Protein AF-A0A7J0G451-F1 (afdb_monomer_lite)

Sequence (156 aa):
MTKPMGSPFAGAMSNSQTARPVLPRQAPRYDNCLLKYSNLDFFGKIDNQNRFYMWNLRNVSDPVLFNQKTKNLLSQLSEEAYVAPKMYATGELELGESEKLYGLVQCTRDLSTVDCKKCLDGAISELPNCCDGKEGGRVVGGSCNFRYEIYPFVNS

pLDDT: mean 83.11, std 21.46, range [35.16, 98.69]

Foldseek 3Di:
DDDDDDDPPDDDDDDDDDDPPPPDQAFDDDVPDTDGDDPDDCFQHFFQPPKDKDFAPDFAPDLVVVLVVVLVQLLVQLVVQLPDQQSKGKDWDDPDDPWIKIKIKHFDNRHHSVVSSVNSVVQSVCCCVRYRRTQKMKIDGPTMIMIMHRDDDDDD

Radius of gyration: 19.79 Å; chains: 1; bounding box: 67×47×41 Å

Structure (mmCIF, N/CA/C/O backbone):
data_AF-A0A7J0G451-F1
#
_entry.id   AF-A0A7J0G451-F1
#
loop_
_atom_site.group_PDB
_atom_site.id
_atom_site.type_symbol
_atom_site.label_atom_id
_atom_site.label_alt_id
_atom_site.label_comp_id
_atom_site.label_asym_id
_atom_site.label_entity_id
_atom_site.label_seq_id
_atom_site.pdbx_PDB_ins_code
_atom_site.Cartn_x
_atom_site.Cartn_y
_atom_site.Cartn_z
_atom_site.occupancy
_atom_site.B_iso_or_equiv
_atom_site.auth_seq_id
_atom_site.auth_comp_id
_atom_site.auth_asym_id
_atom_site.auth_atom_id
_atom_site.pdbx_PDB_model_num
ATOM 1 N N . MET A 1 1 ? 51.040 -21.246 7.798 1.00 37.78 1 MET A N 1
ATOM 2 C CA . MET A 1 1 ? 50.345 -20.487 6.736 1.00 37.78 1 MET A CA 1
ATOM 3 C C . MET A 1 1 ? 49.200 -21.350 6.233 1.00 37.78 1 MET A C 1
ATOM 5 O O . MET A 1 1 ? 49.333 -22.564 6.181 1.00 37.78 1 MET A O 1
ATOM 9 N N . THR A 1 2 ? 48.044 -20.730 6.072 1.00 38.00 2 THR A N 1
ATOM 10 C CA . THR A 1 2 ? 46.685 -21.274 6.201 1.00 38.00 2 THR A CA 1
ATOM 11 C C . THR A 1 2 ? 46.205 -22.105 5.004 1.00 38.00 2 THR A C 1
ATOM 13 O O . THR A 1 2 ? 46.474 -21.775 3.855 1.00 38.00 2 THR A O 1
ATOM 16 N N . LYS A 1 3 ? 45.460 -23.180 5.296 1.00 35.84 3 LYS A N 1
ATOM 17 C CA . LYS A 1 3 ? 44.767 -24.074 4.349 1.00 35.84 3 LYS A CA 1
ATOM 18 C C . LYS A 1 3 ? 43.524 -23.362 3.763 1.00 35.84 3 LYS A C 1
ATOM 20 O O . LYS A 1 3 ? 42.869 -22.644 4.518 1.00 35.84 3 LYS A O 1
ATOM 25 N N . PRO A 1 4 ? 43.165 -23.548 2.478 1.00 37.75 4 PRO A N 1
ATOM 26 C CA . PRO A 1 4 ? 41.980 -22.924 1.888 1.00 37.75 4 PRO A CA 1
ATOM 27 C C . PRO A 1 4 ? 40.703 -23.679 2.295 1.00 37.75 4 PRO A C 1
ATOM 29 O O . PRO A 1 4 ? 40.656 -24.907 2.224 1.00 37.75 4 PRO A O 1
ATOM 32 N N . MET A 1 5 ? 39.660 -22.954 2.706 1.00 37.91 5 MET A N 1
ATOM 33 C CA . MET A 1 5 ? 38.295 -23.480 2.814 1.00 37.91 5 MET A CA 1
ATOM 34 C C . MET A 1 5 ? 37.580 -23.244 1.481 1.00 37.91 5 MET A C 1
ATOM 36 O O . MET A 1 5 ? 37.248 -22.113 1.135 1.00 37.91 5 MET A O 1
ATOM 40 N N . GLY A 1 6 ? 37.390 -24.321 0.718 1.00 38.25 6 GLY A N 1
ATOM 41 C CA . GLY A 1 6 ? 36.520 -24.345 -0.455 1.00 38.25 6 GLY A CA 1
ATOM 42 C C . GLY A 1 6 ? 35.048 -24.328 -0.037 1.00 38.25 6 GLY A C 1
ATOM 43 O O . GLY A 1 6 ? 34.655 -25.006 0.909 1.00 38.25 6 GLY A O 1
ATOM 44 N N . SER A 1 7 ? 34.254 -23.525 -0.740 1.00 42.41 7 SER A N 1
ATOM 45 C CA . SER A 1 7 ? 32.804 -23.387 -0.570 1.00 42.41 7 SER A CA 1
ATOM 46 C C . SER A 1 7 ? 32.070 -24.687 -0.962 1.00 42.41 7 SER A C 1
ATOM 48 O O . SER A 1 7 ? 32.451 -25.292 -1.966 1.00 42.41 7 SER A O 1
ATOM 50 N N . PRO A 1 8 ? 31.022 -25.135 -0.236 1.00 39.38 8 PRO A N 1
ATOM 51 C CA . PRO A 1 8 ? 30.406 -26.451 -0.441 1.00 39.38 8 PRO A CA 1
ATOM 52 C C . PRO A 1 8 ? 29.288 -26.483 -1.500 1.00 39.38 8 PRO A C 1
ATOM 54 O O . PRO A 1 8 ? 28.596 -27.488 -1.628 1.00 39.38 8 PRO A O 1
ATOM 57 N N . PHE A 1 9 ? 29.088 -25.430 -2.296 1.00 42.88 9 PHE A N 1
ATOM 58 C CA . PHE A 1 9 ? 28.025 -25.400 -3.311 1.00 42.88 9 PHE A CA 1
ATOM 59 C C . PHE A 1 9 ? 28.473 -26.008 -4.647 1.00 42.88 9 PHE A C 1
ATOM 61 O O . PHE A 1 9 ? 28.413 -25.373 -5.695 1.00 42.88 9 PHE A O 1
ATOM 68 N N . ALA A 1 10 ? 28.939 -27.253 -4.611 1.00 43.75 10 ALA A N 1
ATOM 69 C CA . ALA A 1 10 ? 29.196 -28.054 -5.802 1.00 43.75 10 ALA A CA 1
ATOM 70 C C . ALA A 1 10 ? 28.718 -29.485 -5.542 1.00 43.75 10 ALA A C 1
ATOM 72 O O . ALA A 1 10 ? 29.474 -30.335 -5.081 1.00 43.75 10 ALA A O 1
ATOM 73 N N . GLY A 1 11 ? 27.437 -29.746 -5.803 1.00 35.84 11 GLY A N 1
ATOM 74 C CA . GLY A 1 11 ? 26.908 -31.100 -5.676 1.00 35.84 11 GLY A CA 1
ATOM 75 C C . GLY A 1 11 ? 25.394 -31.188 -5.746 1.00 35.84 11 GLY A C 1
ATOM 76 O O . GLY A 1 11 ? 24.763 -31.357 -4.715 1.00 35.84 11 GLY A O 1
ATOM 77 N N . ALA A 1 12 ? 24.829 -31.092 -6.953 1.00 39.84 12 ALA A N 1
ATOM 78 C CA . ALA A 1 12 ? 23.599 -31.797 -7.339 1.00 39.84 12 ALA A CA 1
ATOM 79 C C . ALA A 1 12 ? 23.296 -31.557 -8.828 1.00 39.84 12 ALA A C 1
ATOM 81 O O . ALA A 1 12 ? 22.350 -30.865 -9.187 1.00 39.84 12 ALA A O 1
ATOM 82 N N . MET A 1 13 ? 24.108 -32.127 -9.717 1.00 41.41 13 MET A N 1
ATOM 83 C CA . MET A 1 13 ? 23.663 -32.420 -11.081 1.00 41.41 13 MET A CA 1
ATOM 84 C C . MET A 1 13 ? 24.107 -33.842 -11.413 1.00 41.41 13 MET A C 1
ATOM 86 O O . MET A 1 13 ? 25.180 -34.057 -11.966 1.00 41.41 13 MET A O 1
ATOM 90 N N . SER A 1 14 ? 23.297 -34.825 -11.012 1.00 36.22 14 SER A N 1
ATOM 91 C CA . SER A 1 14 ? 23.334 -36.158 -11.608 1.00 36.22 14 SER A CA 1
ATOM 92 C C . SER A 1 14 ? 21.991 -36.458 -12.277 1.00 36.22 14 SER A C 1
ATOM 94 O O . SER A 1 14 ? 20.924 -36.048 -11.826 1.00 36.22 14 SER A O 1
ATOM 96 N N . ASN A 1 15 ? 22.123 -37.088 -13.438 1.00 35.16 15 ASN A N 1
ATOM 97 C CA . ASN A 1 15 ? 21.147 -37.349 -14.487 1.00 35.16 15 ASN A CA 1
ATOM 98 C C . ASN A 1 15 ? 19.742 -37.798 -14.049 1.00 35.16 15 ASN A C 1
ATOM 100 O O . ASN A 1 15 ? 19.581 -38.845 -13.430 1.00 35.16 15 ASN A O 1
ATOM 104 N N . SER A 1 16 ? 18.723 -37.116 -14.579 1.00 35.19 16 SER A N 1
ATOM 105 C CA . SER A 1 16 ? 17.454 -37.732 -14.989 1.00 35.19 16 SER A CA 1
ATOM 106 C C . SER A 1 16 ? 16.870 -36.943 -16.163 1.00 35.19 16 SER A C 1
ATOM 108 O O . SER A 1 16 ? 16.769 -35.717 -16.120 1.00 35.19 16 SER A O 1
ATOM 110 N N . GLN A 1 17 ? 16.531 -37.649 -17.238 1.00 41.09 17 GLN A N 1
ATOM 111 C CA . GLN A 1 17 ? 16.009 -37.095 -18.483 1.00 41.09 17 GLN A CA 1
ATOM 112 C C . GLN A 1 17 ? 14.643 -36.415 -18.276 1.00 41.09 17 GLN A C 1
ATOM 114 O O . GLN A 1 17 ? 13.735 -36.964 -17.663 1.00 41.09 17 GLN A O 1
ATOM 119 N N . THR A 1 18 ? 14.535 -35.205 -18.833 1.00 44.88 18 THR A N 1
ATOM 120 C CA . THR A 1 18 ? 13.316 -34.560 -19.356 1.00 44.88 18 THR A CA 1
ATOM 121 C C . THR A 1 18 ? 12.061 -34.556 -18.479 1.00 44.88 18 THR A C 1
ATOM 123 O O . THR A 1 18 ? 11.020 -35.087 -18.850 1.00 44.88 18 THR A O 1
ATOM 126 N N . ALA A 1 19 ? 12.098 -33.762 -17.416 1.00 38.41 19 ALA A N 1
ATOM 127 C CA . ALA A 1 19 ? 10.978 -32.886 -17.097 1.00 38.41 19 ALA A CA 1
ATOM 128 C C . ALA A 1 19 ? 11.567 -31.497 -16.855 1.00 38.41 19 ALA A C 1
ATOM 130 O O . ALA A 1 19 ? 12.241 -31.279 -15.853 1.00 38.41 19 ALA A O 1
ATOM 131 N N . ARG A 1 20 ? 11.380 -30.554 -17.792 1.00 36.91 20 ARG A N 1
ATOM 132 C CA . ARG A 1 20 ? 11.611 -29.141 -17.460 1.00 36.91 20 ARG A CA 1
ATOM 133 C C . ARG A 1 20 ? 10.608 -28.834 -16.352 1.00 36.91 20 ARG A C 1
ATOM 135 O O . ARG A 1 20 ? 9.414 -28.944 -16.636 1.00 36.91 20 ARG A O 1
ATOM 142 N N . PRO A 1 21 ? 11.028 -28.507 -15.121 1.00 37.97 21 PRO A N 1
ATOM 143 C CA . PRO A 1 21 ? 10.063 -28.152 -14.105 1.00 37.97 21 PRO A CA 1
ATOM 144 C C . PRO A 1 21 ? 9.365 -26.896 -14.624 1.00 37.97 21 PRO A C 1
ATOM 146 O O . PRO A 1 21 ? 10.009 -25.865 -14.837 1.00 37.97 21 PRO A O 1
ATOM 149 N N . VAL A 1 22 ? 8.062 -26.988 -14.905 1.00 51.50 22 VAL A N 1
ATOM 150 C CA . VAL A 1 22 ? 7.222 -25.797 -15.024 1.00 51.50 22 VAL A CA 1
ATOM 151 C C . VAL A 1 22 ? 7.149 -25.262 -13.612 1.00 51.50 22 VAL A C 1
ATOM 153 O O . VAL A 1 22 ? 6.309 -25.654 -12.807 1.00 51.50 22 VAL A O 1
ATOM 156 N N . LEU A 1 23 ? 8.152 -24.467 -13.279 1.00 52.28 23 LEU A N 1
ATOM 157 C CA . LEU A 1 23 ? 8.250 -23.874 -11.978 1.00 52.28 23 LEU A CA 1
ATOM 158 C C . LEU A 1 23 ? 7.056 -22.913 -11.811 1.00 52.28 23 LEU A C 1
ATOM 160 O O . LEU A 1 23 ? 6.741 -22.164 -12.747 1.00 52.28 23 LEU A O 1
ATOM 164 N N . PRO A 1 24 ? 6.347 -22.952 -10.673 1.00 47.50 24 PRO A N 1
ATOM 165 C CA . PRO A 1 24 ? 5.194 -22.093 -10.459 1.00 47.50 24 PRO A CA 1
ATOM 166 C C . PRO A 1 24 ? 5.612 -20.625 -10.598 1.00 47.50 24 PRO A C 1
ATOM 168 O O . PRO A 1 24 ? 6.645 -20.214 -10.082 1.00 47.50 24 PRO A O 1
ATOM 171 N N . ARG A 1 25 ? 4.777 -19.797 -11.242 1.00 50.03 25 ARG A N 1
ATOM 172 C CA . ARG A 1 25 ? 4.974 -18.330 -11.323 1.00 50.03 25 ARG A CA 1
ATOM 173 C C . ARG A 1 25 ? 4.941 -17.632 -9.951 1.00 50.03 25 ARG A C 1
ATOM 175 O O . ARG A 1 25 ? 4.983 -16.407 -9.884 1.00 50.03 25 ARG A O 1
ATOM 182 N N . GLN A 1 26 ? 4.779 -18.389 -8.869 1.00 51.06 26 GLN A N 1
ATOM 183 C CA . GLN A 1 26 ? 4.652 -17.883 -7.515 1.00 51.06 26 GLN A CA 1
ATOM 184 C C . GLN A 1 26 ? 6.033 -17.744 -6.895 1.00 51.06 26 GLN A C 1
ATOM 186 O O . G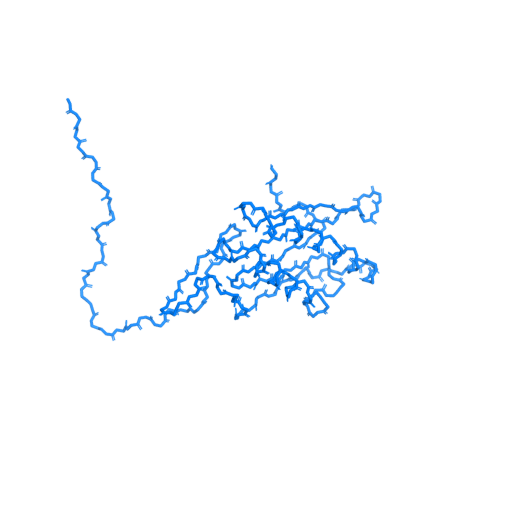LN A 1 26 ? 6.748 -18.719 -6.678 1.00 51.06 26 GLN A O 1
ATOM 191 N N . ALA A 1 27 ? 6.372 -16.499 -6.597 1.00 53.56 27 ALA A N 1
ATOM 192 C CA . ALA A 1 27 ? 7.473 -16.150 -5.731 1.00 53.56 27 ALA A CA 1
ATOM 193 C C . ALA A 1 27 ? 7.088 -16.484 -4.279 1.00 53.56 27 ALA A C 1
ATOM 195 O O . ALA A 1 27 ? 6.143 -15.872 -3.770 1.00 53.56 27 ALA A O 1
ATOM 196 N N . PRO A 1 28 ? 7.771 -17.418 -3.589 1.00 44.94 28 PRO A N 1
ATOM 197 C CA . PRO A 1 28 ? 7.566 -17.612 -2.162 1.00 44.94 28 PRO A CA 1
ATOM 198 C C . PRO A 1 28 ? 7.899 -16.301 -1.450 1.00 44.94 28 PRO A C 1
ATOM 200 O O . PRO A 1 28 ? 9.020 -15.791 -1.554 1.00 44.94 28 PRO A O 1
ATOM 203 N N . ARG A 1 29 ? 6.905 -15.725 -0.773 1.00 50.22 29 ARG A N 1
ATOM 204 C CA . ARG A 1 29 ? 7.088 -14.548 0.068 1.00 50.22 29 ARG A CA 1
ATOM 205 C C . ARG A 1 29 ? 7.273 -15.030 1.499 1.00 50.22 29 ARG A C 1
ATOM 207 O O . ARG A 1 29 ? 6.317 -15.470 2.127 1.00 50.22 29 ARG A O 1
ATOM 214 N N . TYR A 1 30 ? 8.505 -14.967 1.990 1.00 50.44 30 TYR A N 1
ATOM 215 C CA . TYR A 1 30 ? 8.737 -14.976 3.433 1.00 50.44 30 TYR A CA 1
ATOM 216 C C . TYR A 1 30 ? 8.308 -13.611 3.971 1.00 50.44 30 TYR A C 1
ATOM 218 O O . TYR A 1 30 ? 8.365 -12.635 3.222 1.00 50.44 30 TYR A O 1
ATOM 226 N N . ASP A 1 31 ? 7.917 -13.519 5.244 1.00 54.59 31 ASP A N 1
ATOM 227 C CA . ASP A 1 31 ? 7.381 -12.288 5.856 1.00 54.59 31 ASP A CA 1
ATOM 228 C C . ASP A 1 31 ? 8.247 -11.029 5.628 1.00 54.59 31 ASP A C 1
ATOM 230 O O . ASP A 1 31 ? 7.740 -9.915 5.727 1.00 54.59 31 ASP A O 1
ATOM 234 N N . ASN A 1 32 ? 9.517 -11.202 5.231 1.00 62.34 32 ASN A N 1
ATOM 235 C CA . ASN A 1 32 ? 10.479 -10.133 4.964 1.00 62.34 32 ASN A CA 1
ATOM 236 C C . ASN A 1 32 ? 11.069 -10.104 3.532 1.00 62.34 32 ASN A C 1
ATOM 238 O O . ASN A 1 32 ? 11.765 -9.146 3.199 1.00 62.34 32 ASN A O 1
ATOM 242 N N . CYS A 1 33 ? 10.846 -11.123 2.684 1.00 73.50 33 CYS A N 1
ATOM 243 C CA . CYS A 1 33 ? 11.547 -11.260 1.392 1.00 73.50 33 CYS A CA 1
ATOM 244 C C . CYS A 1 33 ? 10.673 -11.856 0.275 1.00 73.50 33 CYS A C 1
ATOM 246 O O . CYS A 1 33 ? 9.958 -12.834 0.489 1.00 73.50 33 CYS A O 1
ATOM 248 N N . LEU A 1 34 ? 10.819 -11.327 -0.946 1.00 74.88 34 LEU A N 1
ATOM 249 C CA . LEU A 1 34 ? 10.209 -11.846 -2.176 1.00 74.88 34 LEU A CA 1
ATOM 250 C C . LEU A 1 34 ? 11.287 -12.465 -3.080 1.00 74.88 34 LEU A C 1
ATOM 252 O O . LEU A 1 34 ? 12.185 -11.756 -3.530 1.00 74.88 34 LEU A O 1
ATOM 256 N N . LEU A 1 35 ? 11.180 -13.761 -3.389 1.00 81.38 35 LEU A N 1
ATOM 257 C CA . LEU A 1 35 ? 12.051 -14.430 -4.366 1.00 81.38 35 LEU A CA 1
ATOM 258 C C . LEU A 1 35 ? 11.288 -14.721 -5.659 1.00 81.38 35 LEU A C 1
ATOM 260 O O . LEU A 1 35 ? 10.460 -15.623 -5.681 1.00 81.38 35 LEU A O 1
ATOM 264 N N . LYS A 1 36 ? 11.608 -14.019 -6.749 1.00 81.50 36 LYS A N 1
ATOM 265 C CA . LYS A 1 36 ? 10.986 -14.223 -8.066 1.00 81.50 36 LYS A CA 1
ATOM 266 C C . LYS A 1 36 ? 11.991 -14.776 -9.075 1.00 81.50 36 LYS A C 1
ATOM 268 O O . LYS A 1 36 ? 13.054 -14.195 -9.270 1.00 81.50 36 LYS A O 1
ATOM 273 N N . TYR A 1 37 ? 11.622 -15.857 -9.757 1.00 83.19 37 TYR A N 1
ATOM 274 C CA . TYR A 1 37 ? 12.332 -16.385 -10.922 1.00 83.19 37 TYR A CA 1
ATOM 275 C C . TYR A 1 37 ? 11.323 -16.627 -12.054 1.00 83.19 37 TYR A C 1
ATOM 277 O O . TYR A 1 37 ? 10.159 -16.947 -11.816 1.00 83.19 37 TYR A O 1
ATOM 285 N N . SER A 1 38 ? 11.752 -16.455 -13.300 1.00 84.56 38 SER A N 1
ATOM 286 C CA . SER A 1 38 ? 10.929 -16.709 -14.483 1.00 84.56 38 SER A CA 1
ATOM 287 C C . SER A 1 38 ? 11.829 -16.893 -15.698 1.00 84.56 38 SER A C 1
ATOM 289 O O . SER A 1 38 ? 12.913 -16.321 -15.758 1.00 84.56 38 SER A O 1
ATOM 291 N N . ASN A 1 39 ? 11.356 -17.658 -16.682 1.00 88.44 39 ASN A N 1
ATOM 292 C CA . ASN A 1 39 ? 12.011 -17.779 -17.989 1.00 88.44 39 ASN A CA 1
ATOM 293 C C . ASN A 1 39 ? 11.666 -16.609 -18.932 1.00 88.44 39 ASN A C 1
ATOM 295 O O . ASN A 1 39 ? 12.166 -16.554 -20.051 1.00 88.44 39 ASN A O 1
ATOM 299 N N . LEU A 1 40 ? 10.772 -15.713 -18.509 1.00 87.81 40 LEU A N 1
ATOM 300 C CA . LEU A 1 40 ? 10.390 -14.504 -19.236 1.00 87.81 40 LEU A CA 1
ATOM 301 C C . LEU A 1 40 ? 11.114 -13.300 -18.638 1.00 87.81 40 LEU A C 1
ATOM 303 O O . LEU A 1 40 ? 11.283 -13.241 -17.424 1.00 87.81 40 LEU A O 1
ATOM 307 N N . ASP A 1 41 ? 11.472 -12.319 -19.463 1.00 87.75 41 ASP A N 1
ATOM 308 C CA . ASP A 1 41 ? 12.081 -11.075 -18.989 1.00 87.75 41 ASP A CA 1
ATOM 309 C C . ASP A 1 41 ? 11.070 -10.209 -18.213 1.00 87.75 41 ASP A C 1
ATOM 311 O O . ASP A 1 41 ? 10.082 -9.725 -18.782 1.00 87.75 41 ASP A O 1
ATOM 315 N N . PHE A 1 42 ? 11.332 -10.017 -16.918 1.00 89.19 42 PHE A N 1
ATOM 316 C CA . PHE A 1 42 ? 10.456 -9.314 -15.976 1.00 89.19 42 PHE A CA 1
ATOM 317 C C . PHE A 1 42 ? 11.103 -8.103 -15.294 1.00 89.19 42 PHE A C 1
ATOM 319 O O . PHE A 1 42 ? 10.400 -7.414 -14.557 1.00 89.19 42 PHE A O 1
ATOM 326 N N . PHE A 1 43 ? 12.398 -7.849 -15.503 1.00 90.94 43 PHE A N 1
ATOM 327 C CA . PHE A 1 43 ? 13.087 -6.743 -14.839 1.00 90.94 43 PHE A CA 1
ATOM 328 C C . PHE A 1 43 ? 12.566 -5.396 -15.344 1.00 90.94 43 PHE A C 1
ATOM 330 O O . PHE A 1 43 ? 12.393 -5.198 -16.547 1.00 90.94 43 PHE A O 1
ATOM 337 N N . GLY A 1 44 ? 12.293 -4.475 -14.420 1.00 92.44 44 GLY A N 1
ATOM 338 C CA . GLY A 1 44 ? 11.796 -3.136 -14.740 1.00 92.44 44 GLY A CA 1
ATOM 339 C C . GLY A 1 44 ? 10.361 -3.107 -15.258 1.00 92.44 44 GLY A C 1
ATOM 340 O O . GLY A 1 44 ? 9.917 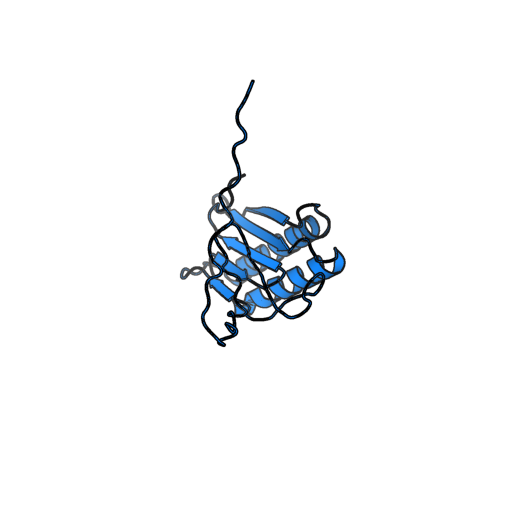-2.083 -15.770 1.00 92.44 44 GLY A O 1
ATOM 341 N N . LYS A 1 45 ? 9.618 -4.213 -15.136 1.00 93.56 45 LYS A N 1
ATOM 342 C CA . LYS A 1 45 ? 8.225 -4.314 -15.583 1.00 93.56 45 LYS A CA 1
ATOM 343 C C . LYS A 1 45 ? 7.307 -4.501 -14.386 1.00 93.56 45 LYS A C 1
ATOM 345 O O . LYS A 1 45 ? 7.542 -5.350 -13.526 1.00 93.56 45 LYS A O 1
ATOM 350 N N . ILE A 1 46 ? 6.217 -3.736 -14.363 1.00 93.62 46 ILE A N 1
ATOM 351 C CA . ILE A 1 46 ? 5.171 -3.900 -13.353 1.00 93.62 46 ILE A CA 1
ATOM 352 C C . ILE A 1 46 ? 4.508 -5.265 -13.544 1.00 93.62 46 ILE A C 1
ATOM 354 O O . ILE A 1 46 ? 3.883 -5.533 -14.571 1.00 93.62 46 ILE A O 1
ATOM 358 N N . ASP A 1 47 ? 4.605 -6.107 -12.522 1.00 89.62 47 ASP A N 1
ATOM 359 C CA . ASP A 1 47 ? 3.950 -7.400 -12.461 1.00 89.62 47 ASP A CA 1
ATOM 360 C C . ASP A 1 47 ? 2.746 -7.352 -11.519 1.00 89.62 47 ASP A C 1
ATOM 362 O O . ASP A 1 47 ? 2.862 -7.429 -10.291 1.00 89.62 47 ASP A O 1
ATOM 366 N N . ASN A 1 48 ? 1.572 -7.237 -12.136 1.00 81.06 48 ASN A N 1
ATOM 367 C CA . ASN A 1 48 ? 0.277 -7.334 -11.470 1.00 81.06 48 ASN A CA 1
ATOM 368 C C . ASN A 1 48 ? -0.318 -8.753 -11.532 1.00 81.06 48 ASN A C 1
ATOM 370 O O . ASN A 1 48 ? -1.472 -8.937 -11.149 1.00 81.06 48 ASN A O 1
ATOM 374 N N . GLN A 1 49 ? 0.411 -9.756 -12.035 1.00 78.62 49 GLN A N 1
ATOM 375 C CA . GLN A 1 49 ? -0.096 -11.126 -12.078 1.00 78.62 49 GLN A CA 1
ATOM 376 C C . GLN A 1 49 ? -0.120 -11.739 -10.677 1.00 78.62 49 GLN A C 1
ATOM 378 O O . GLN A 1 49 ? 0.759 -11.487 -9.857 1.00 78.62 49 GLN A O 1
ATOM 383 N N . ASN A 1 50 ? -1.118 -12.594 -10.431 1.00 74.31 50 ASN A N 1
ATOM 384 C CA . ASN A 1 50 ? -1.264 -13.355 -9.187 1.00 74.31 50 ASN A CA 1
ATOM 385 C C . ASN A 1 50 ? -1.268 -12.471 -7.929 1.00 74.31 50 ASN A C 1
ATOM 387 O O . ASN A 1 50 ? -0.633 -12.817 -6.931 1.00 74.31 50 ASN A O 1
ATOM 391 N N . ARG A 1 51 ? -1.975 -11.329 -7.980 1.00 85.69 51 ARG A N 1
ATOM 392 C CA . ARG A 1 51 ? -2.204 -10.506 -6.788 1.00 85.69 51 ARG A CA 1
ATOM 393 C C . ARG A 1 51 ? -2.793 -11.367 -5.679 1.00 85.69 51 ARG A C 1
ATOM 395 O O . ARG A 1 51 ? -3.745 -12.116 -5.891 1.00 85.69 51 ARG A O 1
ATOM 402 N N . PHE A 1 52 ? -2.206 -11.235 -4.504 1.00 88.50 52 PHE A N 1
ATOM 403 C CA . PHE A 1 52 ? -2.646 -11.908 -3.304 1.00 88.50 52 PHE A CA 1
ATOM 404 C C . PHE A 1 52 ? -3.197 -10.881 -2.322 1.00 88.50 52 PHE A C 1
ATOM 406 O O . PHE A 1 52 ? -2.603 -9.821 -2.108 1.00 88.50 52 PHE A O 1
ATOM 413 N N . TYR A 1 53 ? -4.346 -11.210 -1.748 1.00 93.81 53 TYR A N 1
ATOM 414 C CA . TYR A 1 53 ? -5.099 -10.347 -0.855 1.00 93.81 53 TYR A CA 1
ATOM 415 C C . TYR A 1 53 ? -5.202 -11.030 0.503 1.00 93.81 53 TYR A C 1
ATOM 417 O O . TYR A 1 53 ? -5.533 -12.213 0.583 1.00 93.81 53 TYR A O 1
ATOM 425 N N . MET A 1 54 ? -4.918 -10.288 1.568 1.00 94.38 54 MET A N 1
ATOM 426 C CA . MET A 1 54 ? -5.165 -10.730 2.939 1.00 94.38 54 MET A CA 1
ATOM 427 C C . MET A 1 54 ? -5.765 -9.588 3.725 1.00 94.38 54 MET A C 1
ATOM 429 O O . MET A 1 54 ? -5.383 -8.438 3.530 1.00 94.38 54 MET A O 1
ATOM 433 N N . TRP A 1 55 ? -6.637 -9.909 4.664 1.00 96.75 55 TRP A N 1
ATOM 434 C CA . TRP A 1 55 ? -7.214 -8.920 5.553 1.00 96.75 55 TRP A CA 1
ATOM 435 C C . TRP A 1 55 ? -7.464 -9.513 6.931 1.00 96.75 55 TRP A C 1
ATOM 437 O O . TRP A 1 55 ? -7.558 -10.729 7.111 1.00 96.75 55 TRP A O 1
ATOM 447 N N . ASN A 1 56 ? -7.561 -8.628 7.914 1.00 95.69 56 ASN A N 1
ATOM 448 C CA . ASN A 1 56 ? -7.985 -8.981 9.255 1.00 95.69 56 ASN A CA 1
ATOM 449 C C . ASN A 1 56 ? -9.466 -9.387 9.234 1.00 95.69 56 ASN A C 1
ATOM 451 O O . ASN A 1 56 ? -10.276 -8.782 8.534 1.00 95.69 56 ASN A O 1
ATOM 455 N N . LEU A 1 57 ? -9.844 -10.410 10.001 1.00 95.75 57 LEU A N 1
ATOM 456 C CA . LEU A 1 57 ? -11.239 -10.850 10.076 1.00 95.75 57 LEU A CA 1
ATOM 457 C C . LEU A 1 57 ? -12.130 -9.857 10.836 1.00 95.75 57 LEU A C 1
ATOM 459 O O . LEU A 1 57 ? -13.332 -9.812 10.570 1.00 95.75 57 LEU A O 1
ATOM 463 N N . ARG A 1 58 ? -11.551 -9.055 11.737 1.00 97.38 58 ARG A N 1
ATOM 464 C CA . ARG A 1 58 ? -12.255 -8.018 12.494 1.00 97.38 58 ARG A CA 1
ATOM 465 C C . ARG A 1 58 ? -12.528 -6.785 11.636 1.00 97.38 58 ARG A C 1
ATOM 467 O O . ARG A 1 58 ? -11.743 -6.422 10.755 1.00 97.38 58 ARG A O 1
ATOM 474 N N . ASN A 1 59 ? -13.662 -6.158 11.924 1.00 97.31 59 ASN A N 1
ATOM 475 C CA . ASN A 1 59 ? -14.110 -4.941 11.267 1.00 97.31 59 ASN A CA 1
ATOM 476 C C . ASN A 1 59 ? -13.895 -3.742 12.186 1.00 97.31 59 ASN A C 1
ATOM 478 O O . ASN A 1 59 ? -14.004 -3.866 13.404 1.00 97.31 59 ASN A O 1
ATOM 482 N N . VAL A 1 60 ? -13.668 -2.586 11.580 1.00 95.81 60 VAL A N 1
ATOM 483 C CA . VAL A 1 60 ? -13.627 -1.301 12.282 1.00 95.81 60 VAL A CA 1
ATOM 484 C C . VAL A 1 60 ? -15.039 -0.762 12.515 1.00 95.81 60 VAL A C 1
ATOM 486 O O . VAL A 1 60 ? -15.974 -1.102 11.788 1.00 95.81 60 VAL A O 1
ATOM 489 N N . SER A 1 61 ? -15.191 0.112 13.510 1.00 94.38 61 SER A N 1
ATOM 490 C CA . SER A 1 61 ? -16.487 0.703 13.872 1.00 94.38 61 SER A CA 1
ATOM 491 C C . SER A 1 61 ? -17.002 1.725 12.850 1.00 94.38 61 SER A C 1
ATOM 493 O O . SER A 1 61 ? -18.200 1.768 12.590 1.00 94.38 61 SER A O 1
ATOM 495 N N . ASP A 1 62 ? -16.109 2.528 12.259 1.00 95.62 62 ASP A N 1
ATOM 496 C CA . ASP A 1 62 ? -16.428 3.508 11.207 1.00 95.62 62 ASP A CA 1
ATOM 497 C C . ASP A 1 62 ? -15.602 3.213 9.941 1.00 95.62 62 ASP A C 1
ATOM 499 O O . ASP A 1 62 ? -14.491 3.732 9.781 1.00 95.62 62 ASP A O 1
ATOM 503 N N . PRO A 1 63 ? -16.114 2.353 9.037 1.00 96.31 63 PRO A N 1
ATOM 504 C CA . PRO A 1 63 ? -15.416 1.989 7.808 1.00 96.31 63 PRO A CA 1
ATOM 505 C C . PRO A 1 63 ? -15.103 3.184 6.908 1.00 96.31 63 PRO A C 1
ATOM 507 O O . PRO A 1 63 ? -14.034 3.229 6.305 1.00 96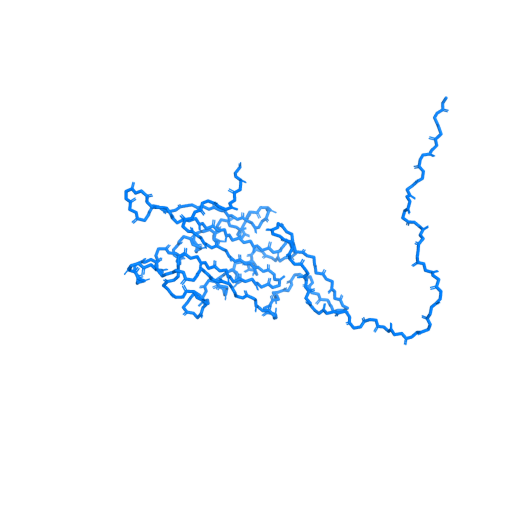.31 63 PRO A O 1
ATOM 510 N N . VAL A 1 64 ? -15.998 4.172 6.828 1.00 96.69 64 VAL A N 1
ATOM 511 C CA . VAL A 1 64 ? -15.850 5.298 5.895 1.00 96.69 64 VAL A CA 1
ATOM 512 C C . VAL A 1 64 ? -14.650 6.151 6.291 1.00 96.69 64 VAL A C 1
ATOM 514 O O . VAL A 1 64 ? -13.747 6.366 5.475 1.00 96.69 64 VAL A O 1
ATOM 517 N N . LEU A 1 65 ? -14.603 6.585 7.554 1.00 95.94 65 LEU A N 1
ATOM 518 C CA . LEU A 1 65 ? -13.497 7.393 8.058 1.00 95.94 65 LEU A CA 1
ATOM 519 C C . LEU A 1 65 ? -12.187 6.596 8.077 1.00 95.94 65 LEU A C 1
ATOM 521 O O . LEU A 1 65 ? -11.137 7.112 7.683 1.00 95.94 65 LEU A O 1
ATOM 525 N N . PHE A 1 66 ? -12.239 5.334 8.507 1.00 96.56 66 PHE A N 1
ATOM 526 C CA . PHE A 1 66 ? -11.054 4.488 8.609 1.00 96.56 66 PHE A CA 1
ATOM 527 C C . PHE A 1 66 ? -10.421 4.212 7.242 1.00 96.56 66 PHE A C 1
ATOM 529 O O . PHE A 1 66 ? -9.207 4.358 7.079 1.00 96.56 66 PHE A O 1
ATOM 536 N N . ASN A 1 67 ? -11.221 3.877 6.229 1.00 97.50 67 ASN A N 1
ATOM 537 C CA . ASN A 1 67 ? -10.725 3.653 4.874 1.00 97.50 67 ASN A CA 1
ATOM 538 C C . ASN A 1 67 ? -10.118 4.925 4.275 1.00 97.50 67 ASN A C 1
ATOM 540 O O . ASN A 1 67 ? -9.086 4.857 3.606 1.00 97.50 67 ASN A O 1
ATOM 544 N N . GLN A 1 68 ? -10.724 6.092 4.528 1.00 97.56 68 GLN A N 1
ATOM 545 C CA . GLN A 1 68 ? -10.181 7.373 4.080 1.00 97.56 68 GLN A CA 1
ATOM 546 C C . GLN A 1 68 ? -8.811 7.642 4.715 1.00 97.56 68 GLN A C 1
ATOM 548 O O . GLN A 1 68 ? -7.851 7.939 4.003 1.00 97.56 68 GLN A O 1
ATOM 553 N N . LYS A 1 69 ? -8.697 7.480 6.039 1.00 97.75 69 LYS A N 1
ATOM 554 C CA . LYS A 1 69 ? -7.426 7.608 6.768 1.00 97.75 69 LYS A CA 1
ATOM 555 C C . LYS A 1 69 ? -6.376 6.613 6.263 1.00 97.75 69 LYS A C 1
ATOM 557 O O . LYS A 1 69 ? -5.232 6.998 6.032 1.00 97.75 69 LYS A O 1
ATOM 562 N N . THR A 1 70 ? -6.779 5.371 6.000 1.00 98.25 70 THR A N 1
ATOM 563 C CA . THR A 1 70 ? -5.905 4.317 5.463 1.00 98.25 70 THR A CA 1
ATOM 564 C C . THR A 1 70 ? -5.382 4.655 4.078 1.00 98.25 70 THR A C 1
ATOM 56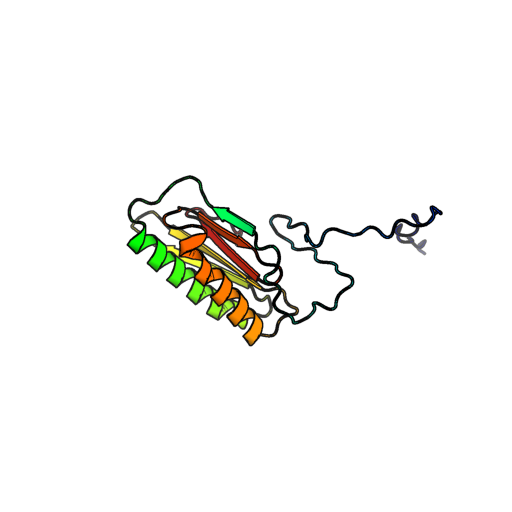6 O O . THR A 1 70 ? -4.175 4.597 3.839 1.00 98.25 70 THR A O 1
ATOM 569 N N . LYS A 1 71 ? -6.264 5.078 3.169 1.00 98.31 71 LYS A N 1
ATOM 570 C CA . LYS A 1 71 ? -5.868 5.507 1.828 1.00 98.31 71 LYS A CA 1
ATOM 571 C C . LYS A 1 71 ? -4.907 6.693 1.883 1.00 98.31 71 LYS A C 1
ATOM 573 O O . LYS A 1 71 ? -3.923 6.692 1.147 1.00 98.31 71 LYS A O 1
ATOM 578 N N . ASN A 1 72 ? -5.163 7.669 2.753 1.00 98.38 72 ASN A N 1
ATOM 579 C CA . ASN A 1 72 ? -4.297 8.834 2.921 1.00 98.38 72 ASN A CA 1
ATOM 580 C C . ASN A 1 72 ? -2.898 8.434 3.409 1.00 98.38 72 ASN A C 1
ATOM 582 O O . ASN A 1 72 ? -1.916 8.820 2.776 1.00 98.38 72 ASN A O 1
ATOM 586 N N . LEU A 1 73 ? -2.807 7.614 4.465 1.00 98.62 73 LEU A N 1
ATOM 587 C CA . LEU A 1 73 ? -1.527 7.128 4.990 1.00 98.62 73 LEU A CA 1
ATOM 588 C C . LEU A 1 73 ? -0.736 6.377 3.912 1.00 98.62 73 LEU A C 1
ATOM 590 O O . LEU A 1 73 ? 0.418 6.699 3.652 1.00 98.62 73 LEU A O 1
ATOM 594 N N . LEU A 1 74 ? -1.357 5.405 3.239 1.00 98.69 74 LEU A N 1
ATOM 595 C CA . LEU A 1 74 ? -0.673 4.615 2.211 1.00 98.69 74 LEU A CA 1
ATOM 596 C C . LEU A 1 74 ? -0.257 5.457 0.998 1.00 98.69 74 LEU A C 1
ATOM 598 O O . LEU A 1 74 ? 0.806 5.215 0.430 1.00 98.69 74 LEU A O 1
ATOM 602 N N . SER A 1 75 ? -1.059 6.456 0.618 1.00 98.56 75 SER A N 1
ATOM 603 C CA . SER A 1 75 ? -0.709 7.377 -0.472 1.00 98.56 75 SER A CA 1
ATOM 604 C C . SER A 1 75 ? 0.497 8.238 -0.099 1.00 98.56 75 SER A C 1
ATOM 606 O O . SER A 1 75 ? 1.410 8.369 -0.907 1.00 98.56 75 SER A O 1
ATOM 608 N N . GLN A 1 76 ? 0.555 8.753 1.135 1.00 98.62 76 GLN A N 1
ATOM 609 C CA . GLN A 1 76 ? 1.721 9.491 1.628 1.00 98.62 76 GLN A CA 1
ATOM 610 C C . GLN A 1 76 ? 2.977 8.612 1.622 1.00 98.62 76 GLN A C 1
ATOM 612 O O . GLN A 1 76 ? 4.001 8.997 1.061 1.00 98.62 76 GLN A O 1
ATOM 617 N N . LEU A 1 77 ? 2.888 7.398 2.171 1.00 98.62 77 LEU A N 1
ATOM 618 C CA . LEU A 1 77 ? 4.010 6.458 2.166 1.00 98.62 77 LEU A CA 1
ATOM 619 C C . LEU A 1 77 ? 4.449 6.103 0.744 1.00 98.62 77 LEU A C 1
ATOM 621 O O . LEU A 1 77 ? 5.632 5.877 0.499 1.00 98.62 77 LEU A O 1
ATOM 625 N N . SER A 1 78 ? 3.519 6.079 -0.211 1.00 98.56 78 SER A N 1
ATOM 626 C CA . SER A 1 78 ? 3.856 5.875 -1.614 1.00 98.56 78 SER A CA 1
ATOM 627 C C . SER A 1 78 ? 4.704 7.008 -2.189 1.00 98.56 78 SER A C 1
ATOM 629 O O . SER A 1 78 ? 5.562 6.707 -3.017 1.00 98.56 78 SER A O 1
ATOM 631 N N . GLU A 1 79 ? 4.484 8.264 -1.782 1.00 98.38 79 GLU A N 1
ATOM 632 C CA . GLU A 1 79 ? 5.308 9.419 -2.183 1.00 98.38 79 GLU A CA 1
ATOM 633 C C . GLU A 1 79 ? 6.718 9.359 -1.570 1.00 98.38 79 GLU A C 1
ATOM 635 O O . GLU A 1 79 ? 7.697 9.781 -2.179 1.00 98.38 79 GLU A O 1
ATOM 640 N N . GLU A 1 80 ? 6.855 8.774 -0.384 1.00 98.19 80 GLU A N 1
ATOM 641 C CA . GLU A 1 80 ? 8.160 8.585 0.255 1.00 98.19 80 GLU A CA 1
ATOM 642 C C . GLU A 1 80 ? 8.925 7.411 -0.376 1.00 98.19 80 GLU A C 1
ATOM 644 O O . GLU A 1 80 ? 10.118 7.505 -0.680 1.00 98.19 80 GLU A O 1
ATOM 649 N N . ALA A 1 81 ? 8.235 6.297 -0.623 1.00 97.62 81 ALA A N 1
ATOM 650 C CA . ALA A 1 81 ? 8.859 5.075 -1.102 1.00 97.62 81 ALA A CA 1
ATOM 651 C C . ALA A 1 81 ? 9.388 5.199 -2.534 1.00 97.62 81 ALA A C 1
ATOM 653 O O . ALA A 1 81 ? 10.484 4.713 -2.799 1.00 97.62 81 ALA A O 1
ATOM 654 N N . TYR A 1 82 ? 8.666 5.837 -3.464 1.00 96.88 82 TYR A N 1
ATOM 655 C CA . TYR A 1 82 ? 9.035 5.780 -4.889 1.00 96.88 82 TYR A CA 1
ATOM 656 C C . TYR A 1 82 ? 10.363 6.477 -5.231 1.00 96.88 82 TYR A C 1
ATOM 658 O O . TYR A 1 82 ? 10.981 6.142 -6.242 1.00 96.88 82 TYR A O 1
ATOM 666 N N . VAL A 1 83 ? 10.818 7.409 -4.387 1.00 96.19 83 VAL A N 1
ATOM 667 C CA . VAL A 1 83 ? 12.121 8.092 -4.510 1.00 96.19 83 VAL A CA 1
ATOM 668 C C . VAL A 1 83 ? 13.176 7.557 -3.544 1.00 96.19 83 VAL A C 1
ATOM 670 O O . VAL A 1 83 ? 14.359 7.871 -3.685 1.00 96.19 83 VAL A O 1
ATOM 673 N N . ALA A 1 84 ? 12.781 6.746 -2.562 1.00 96.50 84 ALA A N 1
ATOM 674 C CA . ALA A 1 84 ? 13.706 6.202 -1.583 1.00 96.50 84 ALA A CA 1
ATOM 675 C C . ALA A 1 84 ? 14.659 5.177 -2.234 1.00 96.50 84 ALA A C 1
ATOM 677 O O . ALA A 1 84 ? 14.211 4.300 -2.976 1.00 96.50 84 ALA A O 1
ATOM 678 N N . PRO A 1 85 ? 15.959 5.154 -1.877 1.00 93.88 85 PRO A N 1
ATOM 679 C CA . PRO A 1 85 ? 16.911 4.167 -2.408 1.00 93.88 85 PRO A CA 1
ATOM 680 C C . PRO A 1 85 ? 16.514 2.698 -2.171 1.00 93.88 85 PRO A C 1
ATOM 682 O O . PRO A 1 85 ? 16.926 1.799 -2.913 1.00 93.88 85 PRO A O 1
ATOM 685 N N . LYS A 1 86 ? 15.738 2.447 -1.107 1.00 92.00 86 LYS A N 1
ATOM 686 C CA . LYS A 1 86 ? 15.205 1.125 -0.744 1.00 92.00 86 LYS A CA 1
ATOM 687 C C . LYS A 1 86 ? 13.836 0.825 -1.367 1.00 92.00 86 LYS A C 1
ATOM 689 O O . LYS A 1 86 ? 13.380 -0.305 -1.237 1.00 92.00 86 LYS A O 1
ATOM 694 N N . MET A 1 87 ? 13.206 1.806 -2.016 1.00 96.25 87 MET A N 1
ATOM 695 C CA . MET A 1 87 ? 11.841 1.739 -2.543 1.00 96.25 87 MET A CA 1
ATOM 696 C C . MET A 1 87 ? 10.818 1.223 -1.528 1.00 96.25 87 MET A C 1
ATOM 698 O O . MET A 1 87 ? 10.027 0.322 -1.800 1.00 96.25 87 MET A O 1
ATOM 702 N N . TYR A 1 88 ? 10.907 1.755 -0.314 1.00 95.62 88 TYR A N 1
ATOM 703 C CA . TYR A 1 88 ? 10.229 1.261 0.875 1.00 95.62 88 TYR A CA 1
ATOM 704 C C . TYR A 1 88 ? 9.942 2.432 1.806 1.00 95.62 88 TYR A C 1
ATOM 706 O O . TYR A 1 88 ? 10.829 3.265 2.006 1.00 95.62 88 TYR A O 1
ATOM 714 N N . ALA A 1 89 ? 8.757 2.451 2.406 1.00 97.31 89 ALA A N 1
ATOM 715 C CA . ALA A 1 89 ? 8.407 3.400 3.451 1.00 97.31 89 ALA A CA 1
ATOM 716 C C . ALA A 1 89 ? 7.443 2.771 4.458 1.00 97.31 89 ALA A C 1
ATOM 718 O O . ALA A 1 89 ? 6.658 1.876 4.127 1.00 97.31 89 ALA A O 1
ATOM 719 N N . THR A 1 90 ? 7.505 3.273 5.685 1.00 97.56 90 THR A N 1
ATOM 720 C CA . THR A 1 90 ? 6.606 2.916 6.782 1.00 97.56 90 THR A CA 1
ATOM 721 C C . THR A 1 90 ? 6.215 4.156 7.542 1.00 97.56 90 THR A C 1
ATOM 723 O O . THR A 1 90 ? 7.026 5.067 7.679 1.00 97.56 90 THR A O 1
ATOM 726 N N . GLY A 1 91 ? 5.018 4.155 8.103 1.00 96.88 91 GLY A N 1
ATOM 727 C CA . GLY A 1 91 ? 4.567 5.247 8.945 1.00 96.88 91 GLY A CA 1
ATOM 728 C C . GLY A 1 91 ? 3.349 4.866 9.752 1.00 96.88 91 GLY A C 1
ATOM 729 O O . GLY A 1 91 ? 2.800 3.769 9.617 1.00 96.88 91 GLY A O 1
ATOM 730 N N . GLU A 1 92 ? 2.941 5.800 10.594 1.00 96.94 92 GLU A N 1
ATOM 731 C CA . GLU A 1 92 ? 1.798 5.653 11.473 1.00 96.94 92 GLU A CA 1
ATOM 732 C C . GLU A 1 92 ? 0.916 6.901 11.435 1.00 96.94 92 GLU A C 1
ATOM 734 O O . GLU A 1 92 ? 1.371 7.999 11.112 1.00 96.94 92 GLU A O 1
ATOM 739 N N . LEU A 1 93 ? -0.362 6.713 11.744 1.00 96.12 93 LEU A N 1
ATOM 740 C CA . LEU A 1 93 ? -1.364 7.766 11.811 1.00 96.12 93 LEU A CA 1
ATOM 741 C C . LEU A 1 93 ? -2.244 7.553 13.042 1.00 96.12 93 LEU A C 1
ATOM 743 O O . LEU A 1 93 ? -2.791 6.469 13.235 1.00 96.12 93 LEU A O 1
ATOM 747 N N . GLU A 1 94 ? -2.438 8.603 13.834 1.00 94.94 94 GLU A N 1
ATOM 748 C CA . GLU A 1 94 ? -3.357 8.574 14.974 1.00 94.94 94 GLU A CA 1
ATOM 749 C C . GLU A 1 94 ? -4.819 8.470 14.490 1.00 94.94 94 GLU A C 1
ATOM 751 O O . GLU A 1 94 ? -5.322 9.285 13.699 1.00 94.94 94 GLU A O 1
ATOM 756 N N . LEU A 1 95 ? -5.534 7.451 14.965 1.00 90.19 95 LEU A N 1
ATOM 757 C CA . LEU A 1 95 ? -6.960 7.264 14.695 1.00 90.19 95 LEU A CA 1
ATOM 758 C C . LEU A 1 95 ? -7.831 7.958 15.748 1.00 90.19 95 LEU A C 1
ATOM 760 O O . LEU A 1 95 ? -8.882 8.489 15.379 1.00 90.19 95 LEU A O 1
ATOM 764 N N . GLY A 1 96 ? -7.348 8.017 16.992 1.00 83.88 96 GLY A N 1
ATOM 765 C CA . GLY A 1 96 ? -7.971 8.624 18.170 1.00 83.88 96 GLY A CA 1
ATOM 766 C C . GLY A 1 96 ? -6.960 8.742 19.320 1.00 83.88 96 GLY A C 1
ATOM 767 O O . GLY A 1 96 ? -5.762 8.770 19.074 1.00 83.88 96 GLY A O 1
ATOM 768 N N . GLU A 1 97 ? -7.419 8.790 20.575 1.00 75.81 97 GLU A N 1
ATOM 769 C CA . GLU A 1 97 ? -6.537 9.024 21.739 1.00 75.81 97 GLU A CA 1
ATOM 770 C C . GLU A 1 97 ? -5.600 7.851 22.085 1.00 75.81 97 GLU A C 1
ATOM 772 O O . GLU A 1 97 ? -4.622 8.034 22.807 1.00 75.81 97 GLU A O 1
ATOM 777 N N . SER A 1 98 ? -5.892 6.629 21.631 1.00 81.19 98 SER A N 1
ATOM 778 C CA . SER A 1 98 ? -5.089 5.435 21.967 1.00 81.19 98 SER A CA 1
ATOM 779 C C . SER A 1 98 ? -4.977 4.412 20.835 1.00 81.19 98 SER A C 1
ATOM 781 O O . SER A 1 98 ? -4.430 3.331 21.037 1.00 81.19 98 SER A O 1
ATOM 783 N N . GLU A 1 99 ? -5.485 4.737 19.647 1.00 89.62 99 GLU A N 1
ATOM 784 C CA . GLU A 1 99 ? -5.456 3.846 18.489 1.00 89.62 99 GLU A CA 1
ATOM 785 C C . GLU A 1 99 ? -4.623 4.463 17.373 1.00 89.62 99 GLU A C 1
ATOM 787 O O . GLU A 1 99 ? -4.851 5.607 16.972 1.00 89.62 99 GLU A O 1
ATOM 792 N N . LYS A 1 100 ? -3.693 3.672 16.839 1.00 95.38 100 LYS A N 1
ATOM 793 C CA . LYS A 1 100 ? -2.847 4.037 15.706 1.00 95.38 100 LYS A CA 1
ATOM 794 C C . LYS A 1 100 ? -3.092 3.099 14.540 1.00 95.38 100 LYS A C 1
ATOM 796 O O . LYS A 1 100 ? -3.301 1.900 14.712 1.00 95.38 100 LYS A O 1
ATOM 801 N N . LEU A 1 101 ? -3.004 3.659 13.346 1.00 97.12 101 LEU A N 1
ATOM 802 C CA . LEU A 1 101 ? -2.919 2.922 12.103 1.00 97.12 101 LEU A CA 1
ATOM 803 C C . LEU A 1 101 ? -1.463 2.870 11.662 1.00 97.12 101 LEU A C 1
ATOM 805 O O . LEU A 1 101 ? -0.837 3.914 11.515 1.00 97.12 101 LEU A O 1
ATOM 809 N N . TYR A 1 102 ? -0.954 1.677 11.390 1.00 97.69 102 TYR A N 1
ATOM 810 C CA . TYR A 1 102 ? 0.391 1.456 10.876 1.00 97.69 102 TYR A CA 1
ATOM 811 C C . TYR A 1 102 ? 0.322 1.081 9.402 1.00 97.69 102 TYR A C 1
ATOM 813 O O . TYR A 1 102 ? -0.527 0.284 9.005 1.00 97.69 102 TYR A O 1
ATOM 821 N N . GLY A 1 103 ? 1.231 1.624 8.598 1.00 97.75 103 GLY A N 1
ATOM 822 C CA . GLY A 1 103 ? 1.307 1.390 7.162 1.00 97.75 103 GLY A CA 1
ATOM 823 C C . GLY A 1 103 ? 2.721 1.051 6.704 1.00 97.75 103 GLY A C 1
ATOM 824 O O . GLY A 1 103 ? 3.707 1.558 7.234 1.00 97.75 103 GLY A O 1
ATOM 825 N N . LEU A 1 104 ? 2.804 0.201 5.685 1.00 97.56 104 LEU A N 1
ATOM 826 C CA . LEU A 1 104 ? 4.014 -0.144 4.950 1.00 97.56 104 LEU A CA 1
ATOM 827 C C . LEU A 1 104 ? 3.685 -0.182 3.466 1.00 97.56 104 LEU A C 1
ATOM 829 O O . LEU A 1 104 ? 2.680 -0.775 3.066 1.00 97.56 104 LEU A O 1
ATOM 833 N N . VAL A 1 105 ? 4.577 0.369 2.650 1.00 97.81 105 VAL A N 1
ATOM 834 C CA . VAL A 1 105 ? 4.564 0.186 1.198 1.00 97.81 105 VAL A CA 1
ATOM 835 C C . VAL A 1 105 ? 5.957 -0.180 0.705 1.00 97.81 105 VAL A C 1
ATOM 837 O O . VAL A 1 105 ? 6.967 0.244 1.270 1.00 97.81 105 VAL A O 1
ATOM 840 N N . GLN A 1 106 ? 6.025 -0.980 -0.356 1.00 96.25 106 GLN A N 1
ATOM 841 C CA . GLN A 1 106 ? 7.300 -1.390 -0.935 1.00 96.25 106 GLN A CA 1
ATOM 842 C C . GLN A 1 106 ? 7.171 -1.733 -2.417 1.00 96.25 106 GLN A C 1
ATOM 844 O O . GLN A 1 106 ? 6.240 -2.443 -2.803 1.00 96.25 106 GLN A O 1
ATOM 849 N N . CYS A 1 107 ? 8.160 -1.323 -3.211 1.00 95.50 107 CYS A N 1
ATOM 850 C CA . CYS A 1 107 ? 8.395 -1.799 -4.573 1.00 95.50 107 CYS A CA 1
ATOM 851 C C . CYS A 1 107 ? 9.638 -2.692 -4.650 1.00 95.50 107 CYS A C 1
ATOM 853 O O . CYS A 1 107 ? 10.553 -2.612 -3.828 1.00 95.50 107 CYS A O 1
ATOM 855 N N . THR A 1 108 ? 9.702 -3.524 -5.684 1.00 94.00 108 THR A N 1
ATOM 856 C CA . THR A 1 108 ? 10.938 -4.183 -6.090 1.00 94.00 108 THR A CA 1
ATOM 857 C C . THR A 1 108 ? 11.883 -3.159 -6.717 1.00 94.00 108 THR A C 1
ATOM 859 O O . THR A 1 108 ? 11.469 -2.237 -7.417 1.00 94.00 108 THR A O 1
ATOM 862 N N . ARG A 1 109 ? 13.180 -3.302 -6.436 1.00 93.50 109 ARG A N 1
ATOM 863 C CA . ARG A 1 109 ? 14.201 -2.292 -6.769 1.00 93.50 109 ARG A CA 1
ATOM 864 C C . ARG A 1 109 ? 14.605 -2.265 -8.245 1.00 93.50 109 ARG A C 1
ATOM 866 O O . ARG A 1 109 ? 15.451 -1.465 -8.623 1.00 93.50 109 ARG A O 1
ATOM 873 N N . ASP A 1 110 ? 14.057 -3.166 -9.050 1.00 93.56 110 ASP A N 1
ATOM 874 C CA . ASP A 1 110 ? 14.255 -3.206 -10.495 1.00 93.56 110 ASP A CA 1
ATOM 875 C C . ASP A 1 110 ? 13.339 -2.230 -11.248 1.00 93.56 110 ASP A C 1
ATOM 877 O O . ASP A 1 110 ? 13.604 -1.949 -12.414 1.00 93.56 110 ASP A O 1
ATOM 881 N N . LEU A 1 111 ? 12.284 -1.708 -10.608 1.00 96.25 111 LEU A N 1
ATOM 882 C CA . LEU A 1 111 ? 11.389 -0.721 -11.213 1.00 96.25 111 LEU A CA 1
ATOM 883 C C . LEU A 1 111 ? 12.031 0.666 -11.322 1.00 96.25 111 LEU A C 1
ATOM 885 O O . LEU A 1 111 ? 12.896 1.044 -10.535 1.00 96.25 111 LEU A O 1
ATOM 889 N N . SER A 1 112 ? 11.539 1.465 -12.271 1.00 97.00 112 SER A N 1
ATOM 890 C CA . SER A 1 112 ? 11.772 2.910 -12.274 1.00 97.00 112 SER A CA 1
ATOM 891 C C . SER A 1 112 ? 10.990 3.589 -11.137 1.00 97.00 112 SER A C 1
ATOM 893 O O . SER A 1 112 ? 10.028 3.029 -10.607 1.00 97.00 112 SER A O 1
ATOM 895 N N . THR A 1 113 ? 11.355 4.822 -10.775 1.00 97.38 113 THR A N 1
ATOM 896 C CA . THR A 1 113 ? 10.616 5.607 -9.766 1.00 97.38 113 THR A CA 1
ATOM 897 C C . THR A 1 113 ? 9.154 5.824 -10.184 1.00 97.38 113 THR A C 1
ATOM 899 O O . THR A 1 113 ? 8.240 5.667 -9.376 1.00 97.38 113 THR A O 1
ATOM 902 N N . VAL A 1 114 ? 8.920 6.095 -11.473 1.00 97.31 114 VAL A N 1
ATOM 903 C CA . VAL A 1 114 ? 7.583 6.269 -12.061 1.00 97.31 114 VAL A CA 1
ATOM 904 C C . VAL A 1 114 ? 6.775 4.973 -11.998 1.00 97.31 114 VAL A C 1
ATOM 906 O O . VAL A 1 114 ? 5.612 4.987 -11.593 1.00 97.31 114 VAL A O 1
ATOM 909 N N . ASP A 1 115 ? 7.384 3.842 -12.355 1.00 97.75 115 ASP A N 1
ATOM 910 C CA . ASP A 1 115 ? 6.698 2.549 -12.329 1.00 97.75 115 ASP A CA 1
ATOM 911 C C . ASP A 1 115 ? 6.429 2.066 -10.906 1.00 97.75 115 ASP A C 1
ATOM 913 O O . ASP A 1 115 ? 5.376 1.481 -10.654 1.00 97.75 115 ASP A O 1
ATOM 917 N N . CYS A 1 116 ? 7.332 2.344 -9.961 1.00 97.94 116 CYS A N 1
ATOM 918 C CA . CYS A 1 116 ? 7.094 2.078 -8.548 1.00 97.94 116 CYS A CA 1
ATOM 919 C C . CYS A 1 116 ? 5.867 2.850 -8.055 1.00 97.94 116 CYS A C 1
ATOM 921 O O . CYS A 1 116 ? 4.946 2.242 -7.503 1.00 97.94 116 CYS A O 1
ATOM 923 N N . LYS A 1 117 ? 5.796 4.158 -8.339 1.00 98.25 117 LYS A N 1
ATOM 924 C CA . LYS A 1 117 ? 4.648 4.983 -7.954 1.00 98.25 117 LYS A CA 1
ATOM 925 C C . LYS A 1 117 ? 3.344 4.461 -8.553 1.00 98.25 117 LYS A C 1
ATOM 927 O O . LYS A 1 117 ? 2.382 4.213 -7.833 1.00 98.25 117 LYS A O 1
ATOM 932 N N . LYS A 1 118 ? 3.347 4.190 -9.860 1.00 98.19 118 LYS A N 1
ATOM 933 C CA . LYS A 1 118 ? 2.199 3.618 -10.574 1.00 98.19 118 LYS A CA 1
ATOM 934 C C . LYS A 1 118 ? 1.764 2.269 -9.997 1.00 98.19 118 LYS A C 1
ATOM 936 O O . LYS A 1 118 ? 0.568 1.995 -9.913 1.00 98.19 118 LYS A O 1
ATOM 941 N N . CYS A 1 119 ? 2.716 1.415 -9.624 1.00 97.62 119 CYS A N 1
ATOM 942 C CA . CYS A 1 119 ? 2.421 0.119 -9.025 1.00 97.62 119 CYS A CA 1
ATOM 943 C C . CYS A 1 119 ? 1.739 0.288 -7.662 1.00 97.62 119 CYS A C 1
ATOM 945 O O . CYS A 1 119 ? 0.697 -0.323 -7.428 1.00 97.62 119 CYS A O 1
ATOM 947 N N . LEU A 1 120 ? 2.296 1.134 -6.788 1.00 98.12 120 LEU A N 1
ATOM 948 C CA . LEU A 1 120 ? 1.745 1.391 -5.458 1.00 98.12 120 LEU A CA 1
ATOM 949 C C . LEU A 1 120 ? 0.352 2.018 -5.526 1.00 98.12 120 LEU A C 1
ATOM 951 O O . LEU A 1 120 ? -0.559 1.508 -4.878 1.00 98.12 120 LEU A O 1
ATOM 955 N N . ASP A 1 121 ? 0.147 3.025 -6.377 1.00 98.25 121 ASP A N 1
ATOM 956 C CA . ASP A 1 121 ? -1.167 3.647 -6.581 1.00 98.25 121 ASP A CA 1
ATOM 957 C C . ASP A 1 121 ? -2.206 2.618 -7.053 1.00 98.25 121 ASP A C 1
ATOM 959 O O . ASP A 1 121 ? -3.326 2.566 -6.540 1.00 98.25 121 ASP A O 1
ATOM 963 N N . GLY A 1 122 ? -1.816 1.742 -7.985 1.00 97.00 122 GLY A N 1
ATOM 964 C CA . GLY A 1 122 ? -2.665 0.660 -8.481 1.00 97.00 122 GLY A CA 1
ATOM 965 C C . GLY A 1 122 ? -2.871 -0.495 -7.496 1.00 97.00 122 GLY A C 1
ATOM 966 O O . GLY A 1 122 ? -3.757 -1.321 -7.713 1.00 97.00 122 GLY A O 1
ATOM 967 N N . ALA A 1 123 ? -2.046 -0.620 -6.454 1.00 96.94 123 ALA A N 1
ATOM 968 C CA . ALA A 1 123 ? -2.303 -1.529 -5.343 1.00 96.94 123 ALA A CA 1
ATOM 969 C C . ALA A 1 123 ? -3.287 -0.876 -4.366 1.00 96.94 123 ALA A C 1
ATOM 971 O O . ALA A 1 123 ? -4.307 -1.477 -4.045 1.00 96.94 123 ALA A O 1
ATOM 972 N N . ILE A 1 124 ? -3.033 0.372 -3.959 1.00 98.12 124 ILE A N 1
ATOM 973 C CA . ILE A 1 124 ? -3.869 1.153 -3.030 1.00 98.12 124 ILE A CA 1
ATOM 974 C C . ILE A 1 124 ? -5.298 1.318 -3.564 1.00 98.12 124 ILE A C 1
ATOM 976 O O . ILE A 1 124 ? -6.253 1.297 -2.787 1.00 98.12 124 ILE A O 1
ATOM 980 N N . SER A 1 125 ? -5.481 1.425 -4.884 1.00 97.25 125 SER A N 1
ATOM 981 C CA . SER A 1 125 ? -6.811 1.488 -5.501 1.00 97.25 125 SER A CA 1
ATOM 982 C C . SER A 1 125 ? -7.676 0.246 -5.255 1.00 97.25 125 SER A C 1
ATOM 984 O O . SER A 1 125 ? -8.889 0.332 -5.406 1.00 97.25 125 SER A O 1
ATOM 986 N N . GLU A 1 126 ? -7.087 -0.887 -4.859 1.00 96.62 126 GLU A N 1
ATOM 987 C CA . GLU A 1 126 ? -7.815 -2.119 -4.529 1.00 96.62 126 GLU A CA 1
ATOM 988 C C . GLU A 1 126 ? -8.383 -2.142 -3.109 1.00 96.62 126 GLU A C 1
ATOM 990 O O . GLU A 1 126 ? -9.097 -3.086 -2.779 1.00 96.62 126 GLU A O 1
ATOM 995 N N . LEU A 1 127 ? -8.095 -1.141 -2.267 1.00 96.69 127 LEU A N 1
ATOM 996 C CA . LEU A 1 127 ? -8.605 -1.073 -0.890 1.00 96.69 127 LEU A CA 1
ATOM 997 C C . LEU A 1 127 ? -10.109 -1.404 -0.771 1.00 96.69 127 LEU A C 1
ATOM 999 O O . LEU A 1 127 ? -10.437 -2.263 0.051 1.00 96.69 127 LEU A O 1
ATOM 1003 N N . PRO A 1 128 ? -11.010 -0.830 -1.603 1.00 96.62 128 PRO A N 1
ATOM 1004 C CA . PRO A 1 128 ? -12.443 -1.125 -1.522 1.00 96.62 128 PRO A CA 1
ATOM 1005 C C . PRO A 1 128 ? -12.799 -2.584 -1.838 1.00 96.62 128 PRO A C 1
ATOM 1007 O O . PRO A 1 128 ? -13.805 -3.088 -1.359 1.00 96.62 128 PRO A O 1
ATOM 1010 N N . ASN A 1 129 ? -11.987 -3.272 -2.644 1.00 95.19 129 ASN A N 1
ATOM 1011 C CA . ASN A 1 129 ? -12.237 -4.661 -3.030 1.00 95.19 129 ASN A CA 1
ATOM 1012 C C . ASN A 1 129 ? -11.570 -5.652 -2.072 1.00 95.19 129 ASN A C 1
ATOM 1014 O O . ASN A 1 129 ? -12.083 -6.746 -1.855 1.00 95.19 129 ASN A O 1
ATOM 1018 N N . CYS A 1 130 ? -10.402 -5.300 -1.531 1.00 93.56 130 CYS A N 1
ATOM 1019 C CA . CYS A 1 130 ? -9.601 -6.217 -0.730 1.00 93.56 130 CYS A CA 1
ATOM 1020 C C . CYS A 1 130 ? -10.005 -6.239 0.740 1.00 93.56 130 CYS A C 1
ATOM 1022 O O . CYS A 1 130 ? -9.944 -7.286 1.377 1.00 93.56 130 CYS A O 1
ATOM 1024 N N . CYS A 1 131 ? -10.305 -5.067 1.300 1.00 96.25 131 CYS A N 1
ATOM 1025 C CA . CYS A 1 131 ? -10.119 -4.839 2.726 1.00 96.25 131 CYS A CA 1
ATOM 1026 C C . CYS A 1 131 ? -11.118 -3.826 3.303 1.00 96.25 131 CYS A C 1
ATOM 1028 O O . CYS A 1 131 ? -10.851 -3.247 4.355 1.00 96.25 131 CYS A O 1
ATOM 1030 N N . ASP A 1 132 ? -12.238 -3.580 2.618 1.00 97.62 132 ASP A N 1
ATOM 1031 C CA . ASP A 1 132 ? -13.218 -2.570 3.021 1.00 97.62 132 ASP A CA 1
ATOM 1032 C C . ASP A 1 132 ? -13.682 -2.774 4.473 1.00 97.62 132 ASP A C 1
ATOM 1034 O O . ASP A 1 132 ? -14.175 -3.843 4.845 1.00 97.62 132 ASP A O 1
ATOM 1038 N N . GLY A 1 133 ? -13.455 -1.759 5.315 1.00 97.19 133 GLY A N 1
ATOM 1039 C CA . GLY A 1 133 ? -13.833 -1.783 6.727 1.00 97.19 133 GLY A CA 1
ATOM 1040 C C . GLY A 1 133 ? -13.057 -2.783 7.591 1.00 97.19 133 GLY A C 1
ATOM 1041 O O . GLY A 1 133 ? -13.505 -3.100 8.694 1.00 97.19 133 GLY A O 1
ATOM 1042 N N . LYS A 1 134 ? -11.916 -3.305 7.125 1.00 98.31 134 LYS A N 1
ATOM 1043 C CA . LYS A 1 134 ? -11.074 -4.245 7.883 1.00 98.31 134 LYS A CA 1
ATOM 1044 C C . LYS A 1 134 ? -10.003 -3.520 8.682 1.00 98.31 134 LYS A C 1
ATOM 1046 O O . LYS A 1 134 ? -9.353 -2.619 8.163 1.00 98.31 134 LYS A O 1
ATOM 1051 N N . GLU A 1 135 ? -9.749 -3.988 9.906 1.00 97.31 135 GLU A N 1
ATOM 1052 C CA . GLU A 1 135 ? -8.693 -3.452 10.789 1.00 97.31 135 GLU A CA 1
ATOM 1053 C C . GLU A 1 135 ? -7.270 -3.612 10.224 1.00 97.31 135 GLU A C 1
ATOM 1055 O O . GLU A 1 135 ? -6.332 -2.945 10.655 1.00 97.31 135 GLU A O 1
ATOM 1060 N N . GLY A 1 136 ? -7.089 -4.524 9.273 1.00 97.69 136 GLY A N 1
ATOM 1061 C CA . GLY A 1 136 ? -5.812 -4.778 8.628 1.00 97.69 136 GLY A CA 1
ATOM 1062 C C . GLY A 1 136 ? -6.023 -5.322 7.228 1.00 97.69 136 GLY A C 1
ATOM 1063 O O . GLY A 1 136 ? -7.018 -6.002 6.962 1.00 97.69 136 GLY A O 1
ATOM 1064 N N . GLY A 1 137 ? -5.086 -5.031 6.336 1.00 97.62 137 GLY A N 1
ATOM 1065 C CA . GLY A 1 137 ? -5.213 -5.356 4.924 1.00 97.62 137 GLY A CA 1
ATOM 1066 C C . GLY A 1 137 ? -3.875 -5.369 4.205 1.00 97.62 137 GLY A C 1
ATOM 1067 O O . GLY A 1 137 ? -2.956 -4.617 4.532 1.00 97.62 137 GLY A O 1
ATOM 1068 N N . ARG A 1 138 ? -3.759 -6.255 3.217 1.00 95.81 138 ARG A N 1
ATOM 1069 C CA . ARG A 1 138 ? -2.575 -6.436 2.380 1.00 95.81 138 ARG A CA 1
ATOM 1070 C C . ARG A 1 138 ? -2.996 -6.660 0.943 1.00 95.81 138 ARG A C 1
ATOM 1072 O O . ARG A 1 138 ? -3.802 -7.548 0.661 1.00 95.81 138 ARG A O 1
ATOM 1079 N N . VAL A 1 139 ? -2.362 -5.922 0.042 1.00 95.75 139 VAL A N 1
ATOM 1080 C CA . VAL A 1 139 ? -2.364 -6.225 -1.390 1.00 95.75 139 VAL A CA 1
ATOM 1081 C C . VAL A 1 139 ? -0.930 -6.500 -1.781 1.00 95.75 139 VAL A C 1
ATOM 1083 O O . VAL A 1 139 ? -0.052 -5.648 -1.646 1.00 95.75 139 VAL A O 1
ATOM 1086 N N . VAL A 1 140 ? -0.697 -7.716 -2.250 1.00 92.06 140 VAL A N 1
ATOM 1087 C CA . VAL A 1 140 ? 0.620 -8.230 -2.586 1.00 92.06 140 VAL A CA 1
ATOM 1088 C C . VAL 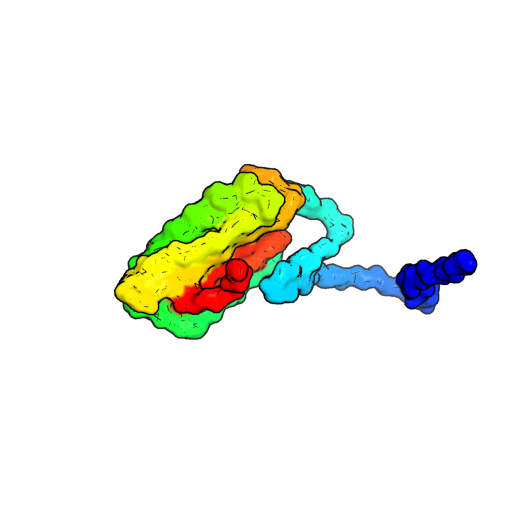A 1 140 ? 0.667 -8.513 -4.080 1.00 92.06 140 VAL A C 1
ATOM 1090 O O . VAL A 1 140 ? 0.062 -9.469 -4.556 1.00 92.06 140 VAL A O 1
ATOM 1093 N N . GLY A 1 141 ? 1.391 -7.676 -4.819 1.00 90.81 141 GLY A N 1
ATOM 1094 C CA . GLY A 1 141 ? 1.722 -7.892 -6.224 1.00 90.81 141 GLY A CA 1
ATOM 1095 C C . GLY A 1 141 ? 3.130 -8.460 -6.418 1.00 90.81 141 GLY A C 1
ATOM 1096 O O . GLY A 1 141 ? 3.911 -8.611 -5.470 1.00 90.81 141 GLY A O 1
ATOM 1097 N N . GLY A 1 142 ? 3.461 -8.747 -7.678 1.00 90.06 142 GLY A N 1
ATOM 1098 C CA . GLY A 1 142 ? 4.775 -9.247 -8.079 1.00 90.06 142 GLY A CA 1
ATOM 1099 C C . GLY A 1 142 ? 5.877 -8.185 -8.051 1.00 90.06 142 GLY A C 1
ATOM 1100 O O . GLY A 1 142 ? 7.041 -8.550 -7.902 1.00 90.06 142 GLY A O 1
ATOM 1101 N N . SER A 1 143 ? 5.520 -6.900 -8.156 1.00 93.44 143 SER A N 1
ATOM 1102 C CA . SER A 1 143 ? 6.489 -5.789 -8.133 1.00 93.44 143 SER A CA 1
ATOM 1103 C C . SER A 1 143 ? 6.271 -4.773 -7.013 1.00 93.44 143 SER A C 1
ATOM 1105 O O . SER A 1 143 ? 7.164 -3.985 -6.728 1.00 93.44 143 SER A O 1
ATOM 1107 N N . CYS A 1 144 ? 5.114 -4.761 -6.355 1.00 95.12 144 CYS A N 1
ATOM 1108 C CA . CYS A 1 144 ? 4.879 -3.876 -5.219 1.00 95.12 144 CYS A CA 1
ATOM 1109 C C . CYS A 1 144 ? 3.823 -4.439 -4.271 1.00 95.12 144 CYS A C 1
ATOM 1111 O O . CYS A 1 144 ? 3.106 -5.387 -4.599 1.00 95.12 144 CYS A O 1
ATOM 1113 N N . ASN A 1 145 ? 3.758 -3.885 -3.066 1.00 95.62 145 ASN A N 1
ATOM 1114 C CA . ASN A 1 145 ? 2.755 -4.247 -2.079 1.00 95.62 145 ASN A CA 1
ATOM 1115 C C . ASN A 1 145 ? 2.507 -3.119 -1.083 1.00 95.62 145 ASN A C 1
ATOM 1117 O O . ASN A 1 145 ? 3.365 -2.255 -0.892 1.00 95.62 145 ASN A O 1
ATOM 1121 N N . PHE A 1 146 ? 1.366 -3.207 -0.409 1.00 97.00 146 PHE A N 1
ATOM 1122 C CA . PHE A 1 146 ? 1.137 -2.500 0.840 1.00 97.00 146 PHE A CA 1
ATOM 1123 C C . PHE A 1 146 ? 0.664 -3.460 1.929 1.00 97.00 146 PHE A C 1
ATOM 1125 O O . PHE A 1 146 ? 0.089 -4.519 1.651 1.00 97.00 146 PHE A O 1
ATOM 1132 N N . ARG A 1 147 ? 0.859 -3.036 3.175 1.00 97.44 147 ARG A N 1
ATOM 1133 C CA . ARG A 1 147 ? 0.234 -3.612 4.361 1.00 97.44 147 ARG A CA 1
ATOM 1134 C C . ARG A 1 147 ? -0.174 -2.493 5.305 1.00 97.44 147 ARG A C 1
ATOM 1136 O O . ARG A 1 147 ? 0.607 -1.572 5.522 1.00 97.44 147 ARG A O 1
ATOM 1143 N N . TYR A 1 148 ? -1.356 -2.610 5.891 1.00 98.06 148 TYR A N 1
ATOM 1144 C CA . TYR A 1 148 ? -1.749 -1.803 7.035 1.00 98.06 148 TYR A CA 1
ATOM 1145 C C . TYR A 1 148 ? -2.327 -2.683 8.142 1.00 98.06 148 TYR A C 1
ATOM 1147 O O . TYR A 1 148 ? -2.887 -3.745 7.863 1.00 98.06 148 TYR A O 1
ATOM 1155 N N . GLU A 1 149 ? -2.168 -2.253 9.389 1.00 97.19 149 GLU A N 1
ATOM 1156 C CA . GLU A 1 149 ? -2.712 -2.912 10.582 1.00 97.19 149 GLU A CA 1
ATOM 1157 C C . GLU A 1 149 ? -2.928 -1.870 11.694 1.00 97.19 149 GLU A C 1
ATOM 1159 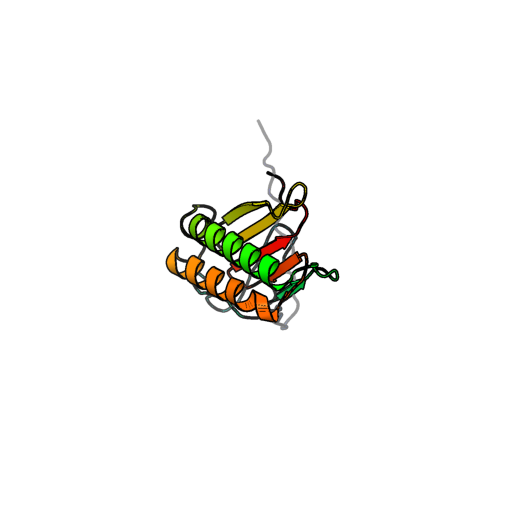O O . GLU A 1 149 ? -2.280 -0.824 11.703 1.00 97.19 149 GLU A O 1
ATOM 1164 N N . ILE A 1 150 ? -3.769 -2.182 12.681 1.00 96.00 150 ILE A N 1
ATOM 1165 C CA . ILE A 1 150 ? -3.943 -1.383 13.916 1.00 96.00 150 ILE A CA 1
ATOM 1166 C C . ILE A 1 150 ? -2.937 -1.725 15.036 1.00 96.00 150 ILE A C 1
ATOM 1168 O O . ILE A 1 150 ? -3.108 -1.336 16.187 1.00 96.00 150 ILE A O 1
ATOM 1172 N N . TYR A 1 151 ? -1.909 -2.514 14.730 1.00 93.62 151 TYR A N 1
ATOM 1173 C CA . TYR A 1 151 ? -0.841 -2.882 15.659 1.00 93.62 151 TYR A CA 1
ATOM 1174 C C . TYR A 1 151 ? 0.511 -2.763 14.950 1.00 93.62 151 TYR A C 1
ATOM 1176 O O . TYR A 1 151 ? 0.577 -2.951 13.731 1.00 93.62 151 TYR A O 1
ATOM 1184 N N . PRO A 1 152 ? 1.603 -2.478 15.678 1.00 93.25 152 PRO A N 1
ATOM 1185 C CA . PRO A 1 152 ? 2.923 -2.399 15.072 1.00 93.25 152 PRO A CA 1
ATOM 1186 C C . PRO A 1 152 ? 3.340 -3.770 14.525 1.00 93.25 152 PRO A C 1
ATOM 1188 O O . PRO A 1 152 ? 3.265 -4.784 15.218 1.00 93.25 152 PRO A O 1
ATOM 1191 N N . PHE A 1 153 ? 3.782 -3.803 13.267 1.00 90.44 153 PHE A N 1
ATOM 1192 C CA . PHE A 1 153 ? 4.210 -5.034 12.583 1.00 90.44 153 PHE A CA 1
ATOM 1193 C C . PHE A 1 153 ? 5.566 -4.913 11.880 1.00 90.44 153 PHE A C 1
ATOM 1195 O O . PHE A 1 153 ? 6.029 -5.875 11.267 1.00 90.44 153 PHE A O 1
ATOM 1202 N N . VAL A 1 154 ? 6.186 -3.738 11.946 1.00 84.75 154 VAL A N 1
ATOM 1203 C CA . VAL A 1 154 ? 7.535 -3.483 11.447 1.00 84.75 154 VAL A CA 1
ATOM 1204 C C . VAL A 1 154 ? 8.400 -3.181 12.656 1.00 84.75 154 VAL A C 1
ATOM 1206 O O . VAL A 1 154 ? 8.042 -2.326 13.462 1.00 84.75 154 VAL A O 1
ATOM 1209 N N . ASN A 1 155 ? 9.535 -3.865 12.774 1.00 68.62 155 ASN A N 1
ATOM 1210 C CA . ASN A 1 155 ? 10.556 -3.465 13.732 1.00 68.62 155 ASN A CA 1
ATOM 1211 C C . ASN A 1 155 ? 11.335 -2.290 13.133 1.00 68.62 155 ASN A C 1
ATOM 1213 O O . ASN A 1 155 ? 11.966 -2.444 12.085 1.00 68.62 155 ASN A O 1
ATOM 1217 N N . SER A 1 156 ? 11.237 -1.133 13.784 1.00 50.19 156 SER A N 1
ATOM 1218 C CA . SER A 1 156 ? 12.066 0.053 13.542 1.00 50.19 156 SER A CA 1
ATOM 1219 C C . SER A 1 156 ? 13.501 -0.162 14.004 1.00 50.19 156 SER A C 1
ATOM 1221 O O . SER A 1 156 ? 13.649 -0.645 15.151 1.00 50.19 156 SER A O 1
#

Secondary structure (DSSP, 8-state):
-PPP---S----------------SPPPEETTEE----SS--TTS---TT-EEEE-SSB-S-HHHHHHHHHHHHHHHHHHHTTSTTSEEEEEEE-SSS-EEEEEEEE-TTS-HHHHHHHHHHHHTTHHHH-TTBS-EEEE-SSEEEEEESS--S--

InterPro domains:
  IPR002902 Gnk2-homologous domain [PF01657] (61-150)
  IPR002902 Gnk2-homologous domain [PS51473] (48-153)
  IPR038408 Gnk2-homologous domain superfamily [G3DSA:3.30.430.20] (47-153)
  IPR050581 Cysteine-rich repeat secretory protein [PTHR32411] (30-155)

Organism: NCBI:txid165716